Protein AF-A0AAD8MLM6-F1 (afdb_monomer)

Organism: NCBI:txid360622

Foldseek 3Di:
DDLPQDQCQLPPVADSVLWDFADLWADDDPVLVVVVVPDPDQVVSCVVGVPPPRPSSRTRSSSVCSVPPVVRDDPDGQWDDDPPPHDDDTDHDPDDIDDPDDDDDDDDDDDD

Solvent-accessible surface area (backbone atoms only — not comparable to full-atom values): 7578 Å² total; per-residue (Å²): 138,83,78,90,69,74,54,74,81,48,49,84,86,48,49,81,86,51,60,36,80,57,57,77,73,54,78,76,56,72,72,58,48,54,54,62,77,64,48,77,70,59,55,59,48,43,68,71,62,36,62,101,77,35,62,47,69,26,26,50,59,49,18,50,40,55,73,77,44,52,87,80,60,67,102,70,70,87,50,59,66,62,69,90,78,57,96,50,82,65,55,73,68,102,61,87,62,66,76,89,65,83,82,87,87,88,76,87,86,77,85,132

Sequence (112 aa):
MGRGKYNKRVFPAITISDRRKGSQWFEVDRKLAIQLISDTTYYPIFLTHCQRSCFMDEHYFPTLVNKVCPELTTNRTVTWTDWSRGVIMAKSRPQLVFFLQGSFIQTHYNHC

Mean predicted aligned error: 10.5 Å

Secondary structure (DSSP, 8-state):
---TT--GGGTTTS-TTT-----S-----HHHHHHHHH--SHHHHHHHH--SSS-HHHHHHHHHHHHH-GGG--S--SSB---TTSS-PPB--SS------SS---------

Radius of gyration: 15.01 Å; Cα contacts (8 Å, |Δi|>4): 83; chains: 1; bounding box: 43×28×37 Å

InterPro domains:
  IPR003406 Glycosyl transferase, family 14 [PF02485] (2-86)
  IPR044174 Glycosyltransferase BC10-like [PTHR31042] (2-86)

Structure (mmCIF, N/CA/C/O backbone):
data_AF-A0AAD8MLM6-F1
#
_entry.id   AF-A0AAD8MLM6-F1
#
loop_
_atom_site.group_PDB
_atom_site.id
_atom_site.type_symbol
_atom_site.label_atom_id
_atom_site.label_alt_id
_atom_site.label_comp_id
_atom_site.label_asym_id
_atom_site.label_entity_id
_atom_site.label_seq_id
_atom_site.pdbx_PDB_ins_code
_atom_site.Cartn_x
_atom_site.Cartn_y
_atom_site.Cartn_z
_atom_site.occupancy
_atom_site.B_iso_or_equiv
_atom_site.auth_seq_id
_atom_site.auth_comp_id
_atom_site.auth_asym_id
_atom_site.auth_atom_id
_atom_site.pdbx_PDB_model_num
ATOM 1 N N . MET A 1 1 ? 15.979 -7.256 -5.906 1.00 43.44 1 MET A N 1
ATOM 2 C CA . MET A 1 1 ? 16.186 -6.018 -6.690 1.00 43.44 1 MET A CA 1
ATOM 3 C C . MET A 1 1 ? 15.641 -4.814 -5.918 1.00 43.44 1 MET A C 1
ATOM 5 O O . MET A 1 1 ? 14.490 -4.850 -5.511 1.00 43.44 1 MET A O 1
ATOM 9 N N . GLY A 1 2 ? 16.467 -3.782 -5.685 1.00 53.59 2 GLY A N 1
ATOM 10 C CA . GLY A 1 2 ? 16.008 -2.404 -5.429 1.00 53.59 2 GLY A CA 1
ATOM 11 C C . GLY A 1 2 ? 15.566 -1.980 -4.015 1.00 53.59 2 GLY A C 1
ATOM 12 O O . GLY A 1 2 ? 14.504 -1.386 -3.888 1.00 53.59 2 GLY A O 1
ATOM 13 N N . ARG A 1 3 ? 16.380 -2.165 -2.959 1.00 56.09 3 ARG A N 1
ATOM 14 C CA . ARG A 1 3 ? 16.168 -1.480 -1.650 1.00 56.09 3 ARG A CA 1
ATOM 15 C C . ARG A 1 3 ? 16.629 -0.005 -1.635 1.00 56.09 3 ARG A C 1
ATOM 17 O O . ARG A 1 3 ? 16.466 0.685 -0.635 1.00 56.09 3 ARG A O 1
ATOM 24 N N . GLY A 1 4 ? 17.198 0.492 -2.735 1.00 56.62 4 GLY A N 1
ATOM 25 C CA . GLY A 1 4 ? 17.974 1.741 -2.800 1.00 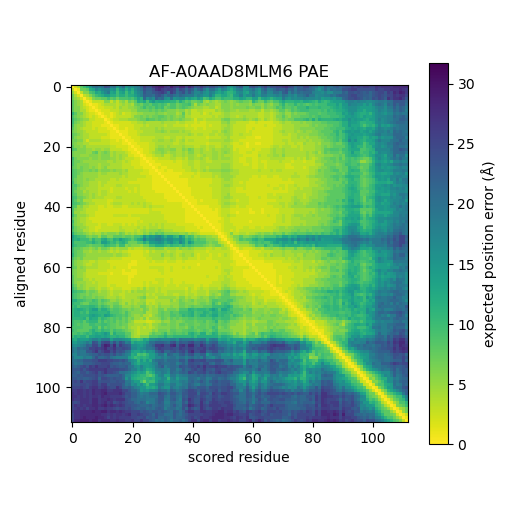56.62 4 GLY A CA 1
ATOM 26 C C . GLY A 1 4 ? 17.200 3.063 -2.726 1.00 56.62 4 GLY A C 1
ATOM 27 O O . GLY A 1 4 ? 17.773 4.098 -3.036 1.00 56.62 4 GLY A O 1
ATOM 28 N N . LYS A 1 5 ? 15.915 3.065 -2.350 1.00 66.56 5 LYS A N 1
ATOM 29 C CA . LYS A 1 5 ? 15.075 4.282 -2.307 1.00 66.56 5 LYS A CA 1
ATOM 30 C C . LYS A 1 5 ? 14.262 4.398 -1.012 1.00 66.56 5 LYS A C 1
ATOM 32 O O . LYS A 1 5 ? 13.104 4.825 -1.013 1.00 66.56 5 LYS A O 1
ATOM 37 N N . TYR A 1 6 ? 14.836 3.939 0.100 1.00 70.69 6 TYR A N 1
ATOM 38 C CA . TYR A 1 6 ? 14.229 4.086 1.421 1.00 70.69 6 TYR A CA 1
ATOM 39 C C . TYR A 1 6 ? 14.444 5.498 1.969 1.00 70.69 6 TYR A C 1
ATOM 41 O O . TYR A 1 6 ? 15.577 5.928 2.171 1.00 70.69 6 TYR A O 1
ATOM 49 N N . ASN A 1 7 ? 13.347 6.212 2.222 1.00 76.00 7 ASN A N 1
ATOM 50 C CA . ASN A 1 7 ? 13.393 7.506 2.882 1.00 76.00 7 ASN A CA 1
ATOM 51 C C . ASN A 1 7 ? 13.386 7.291 4.398 1.00 76.00 7 ASN A C 1
ATOM 53 O O . ASN A 1 7 ? 12.388 6.848 4.951 1.00 76.00 7 ASN A O 1
ATOM 57 N N . LYS A 1 8 ? 14.475 7.640 5.089 1.00 81.50 8 LYS A N 1
ATOM 58 C CA . LYS A 1 8 ? 14.569 7.473 6.549 1.00 81.50 8 LYS A CA 1
ATOM 59 C C . LYS A 1 8 ? 13.497 8.250 7.325 1.00 81.50 8 LYS A C 1
ATOM 61 O O . LYS A 1 8 ? 13.223 7.887 8.457 1.00 81.50 8 LYS A O 1
ATOM 66 N N . ARG A 1 9 ? 12.860 9.258 6.717 1.00 84.06 9 ARG A N 1
ATOM 67 C CA . ARG A 1 9 ? 11.788 10.055 7.339 1.00 84.06 9 ARG A CA 1
ATOM 68 C C . ARG A 1 9 ? 10.482 9.284 7.555 1.00 84.06 9 ARG A C 1
ATOM 70 O O . ARG A 1 9 ? 9.648 9.761 8.306 1.00 84.06 9 ARG A O 1
ATOM 77 N N . VAL A 1 10 ? 10.298 8.112 6.931 1.00 85.00 10 VAL A N 1
ATOM 78 C CA . VAL A 1 10 ? 9.127 7.255 7.218 1.00 85.00 10 VAL A CA 1
ATOM 79 C C . VAL A 1 10 ? 9.296 6.398 8.483 1.00 85.00 10 VAL A C 1
ATOM 81 O O . VAL A 1 10 ? 8.343 5.769 8.936 1.00 85.00 10 VAL A O 1
ATOM 84 N N . PHE A 1 11 ? 10.496 6.378 9.070 1.00 84.31 11 PHE A N 1
ATOM 85 C CA . PHE A 1 11 ? 10.752 5.777 10.379 1.00 84.31 11 PHE A CA 1
ATOM 86 C C . PHE A 1 11 ? 10.227 6.705 11.494 1.00 84.31 11 PHE A C 1
ATOM 88 O O . PHE A 1 11 ? 10.387 7.918 11.362 1.00 84.31 11 PHE A O 1
ATOM 95 N N . PRO A 1 12 ? 9.655 6.193 12.605 1.00 87.62 12 PRO A N 1
ATOM 96 C CA . PRO A 1 12 ? 9.548 4.785 13.011 1.00 87.62 12 PRO A CA 1
ATOM 97 C C . PRO A 1 12 ? 8.293 4.057 12.518 1.00 87.62 12 PRO A C 1
ATOM 99 O O . PRO A 1 12 ? 8.200 2.846 12.691 1.00 87.62 12 PRO A O 1
ATOM 102 N N . ALA A 1 13 ? 7.343 4.764 11.901 1.00 88.25 13 ALA A N 1
ATOM 103 C CA . ALA A 1 13 ? 6.052 4.193 11.519 1.00 88.25 13 ALA A CA 1
ATOM 104 C C . ALA A 1 13 ? 6.184 3.010 10.543 1.00 88.25 13 ALA A C 1
ATOM 106 O O . ALA A 1 13 ? 5.471 2.014 10.668 1.00 88.25 13 ALA A O 1
ATOM 107 N N . ILE A 1 14 ? 7.109 3.108 9.583 1.00 88.19 14 ILE A N 1
ATOM 108 C CA . ILE A 1 14 ? 7.383 2.062 8.594 1.00 88.19 14 ILE A CA 1
ATOM 109 C C . ILE A 1 14 ? 8.869 1.738 8.640 1.00 88.19 14 ILE A C 1
ATOM 111 O O . ILE A 1 14 ? 9.709 2.587 8.342 1.00 88.19 14 ILE A O 1
ATOM 115 N N . THR A 1 15 ? 9.202 0.495 8.977 1.00 88.44 15 THR A N 1
ATOM 116 C CA . THR A 1 15 ? 10.588 0.020 8.963 1.00 88.44 15 THR A CA 1
ATOM 117 C C . THR A 1 15 ? 10.997 -0.486 7.578 1.00 88.44 15 THR A C 1
ATOM 119 O O . THR A 1 15 ? 10.175 -0.752 6.700 1.00 88.44 15 THR A O 1
ATOM 122 N N . ILE A 1 16 ? 12.302 -0.674 7.367 1.00 84.38 16 ILE A N 1
ATOM 123 C CA . ILE A 1 16 ? 12.822 -1.271 6.127 1.00 84.38 16 ILE A CA 1
ATOM 124 C C . ILE A 1 16 ? 12.299 -2.705 5.933 1.00 84.38 16 ILE A C 1
ATOM 126 O O . ILE A 1 16 ? 12.067 -3.107 4.794 1.00 84.38 16 ILE A O 1
ATOM 130 N N . SER A 1 17 ? 12.107 -3.464 7.018 1.00 86.19 17 SER A N 1
ATOM 131 C CA . SER A 1 17 ? 11.548 -4.823 6.985 1.00 86.19 17 SER A CA 1
ATOM 132 C C . SER A 1 17 ? 10.067 -4.851 6.624 1.00 86.19 17 SER A C 1
ATOM 134 O O . SER A 1 17 ? 9.619 -5.805 5.993 1.00 86.19 17 SER A O 1
ATOM 136 N N . ASP A 1 18 ? 9.327 -3.803 6.981 1.00 86.56 18 ASP A N 1
ATOM 137 C CA . ASP A 1 18 ? 7.907 -3.687 6.650 1.00 86.56 18 ASP A CA 1
ATOM 138 C C . ASP A 1 18 ? 7.683 -3.368 5.172 1.00 86.56 18 ASP A C 1
ATOM 140 O O . ASP A 1 18 ? 6.656 -3.730 4.598 1.00 86.56 18 ASP A O 1
ATOM 144 N N . ARG A 1 19 ? 8.636 -2.667 4.548 1.00 83.06 19 ARG A N 1
ATOM 145 C CA . ARG A 1 19 ? 8.479 -2.162 3.189 1.00 83.06 19 ARG A CA 1
ATOM 146 C C . ARG A 1 19 ? 8.389 -3.307 2.188 1.00 83.06 19 ARG A C 1
ATOM 148 O O . ARG A 1 19 ? 9.343 -4.060 1.976 1.00 83.06 19 ARG A O 1
ATOM 155 N N . ARG A 1 20 ? 7.268 -3.356 1.476 1.00 86.62 20 ARG A N 1
ATOM 156 C CA . ARG A 1 20 ? 7.045 -4.281 0.363 1.00 86.62 20 ARG A CA 1
ATOM 157 C C . ARG A 1 20 ? 7.029 -3.533 -0.964 1.00 86.62 20 ARG A C 1
ATOM 159 O O . ARG A 1 20 ? 6.824 -2.320 -1.016 1.00 86.62 20 ARG A O 1
ATOM 166 N N . LYS A 1 21 ? 7.315 -4.254 -2.045 1.00 83.81 21 LYS A N 1
ATOM 167 C CA . LYS A 1 21 ? 7.121 -3.793 -3.422 1.00 83.81 21 LYS A CA 1
ATOM 168 C C . LYS A 1 21 ? 6.154 -4.759 -4.092 1.00 83.81 21 LYS A C 1
ATOM 170 O O . LYS A 1 21 ? 6.375 -5.965 -4.006 1.00 83.81 21 LYS A O 1
ATOM 175 N N . GLY A 1 22 ? 5.123 -4.231 -4.734 1.00 80.25 22 GLY A N 1
ATOM 176 C CA . GLY A 1 22 ? 4.126 -5.001 -5.466 1.00 80.25 22 GLY A CA 1
ATOM 177 C C . GLY A 1 22 ? 3.871 -4.439 -6.859 1.00 80.25 22 GLY A C 1
ATOM 178 O O . GLY A 1 22 ? 4.712 -3.745 -7.430 1.00 80.25 22 GLY A O 1
ATOM 179 N N . SER A 1 23 ? 2.707 -4.789 -7.393 1.00 79.44 23 SER A N 1
ATOM 180 C CA . SER A 1 23 ? 2.167 -4.290 -8.654 1.00 79.44 23 SER A CA 1
ATOM 181 C C . SER A 1 23 ? 1.186 -3.153 -8.375 1.00 79.44 23 SER A C 1
ATOM 183 O O . SER A 1 23 ? 0.528 -3.154 -7.337 1.00 79.44 23 SER A O 1
ATOM 185 N N . GLN A 1 24 ? 1.036 -2.234 -9.328 1.00 80.50 24 GLN A N 1
ATOM 186 C CA . GLN A 1 24 ? -0.054 -1.252 -9.332 1.00 80.50 24 GLN A CA 1
ATOM 187 C C . GLN A 1 24 ? -1.437 -1.926 -9.467 1.00 80.50 24 GLN A C 1
ATOM 189 O O . GLN A 1 24 ? -2.453 -1.372 -9.061 1.00 80.50 24 GLN A O 1
ATOM 194 N N . TRP A 1 25 ? -1.472 -3.142 -10.017 1.00 80.88 25 TRP A N 1
ATOM 195 C CA . TRP A 1 25 ? -2.678 -3.944 -10.206 1.00 80.88 25 TRP A CA 1
ATOM 196 C C . TRP A 1 25 ? -2.828 -4.966 -9.084 1.00 80.88 25 TRP A C 1
ATOM 198 O O . TRP A 1 25 ? -1.935 -5.799 -8.897 1.00 80.88 25 TRP A O 1
ATOM 208 N N . PHE A 1 26 ? -3.965 -4.941 -8.390 1.00 80.12 26 PHE A N 1
ATOM 209 C CA . PHE A 1 26 ? -4.270 -5.869 -7.306 1.00 80.12 26 PHE A CA 1
ATOM 210 C C . PHE A 1 26 ? -5.756 -6.246 -7.273 1.00 80.12 26 PHE A C 1
ATOM 212 O O . PHE A 1 26 ? -6.622 -5.525 -7.769 1.00 80.12 26 PHE A O 1
ATOM 219 N N . GLU A 1 27 ? -6.026 -7.398 -6.672 1.00 84.06 27 GLU A N 1
ATOM 220 C CA . GLU A 1 27 ? -7.350 -7.805 -6.213 1.00 84.06 27 GLU A CA 1
ATOM 221 C C . GLU A 1 27 ? -7.373 -7.661 -4.689 1.00 84.06 27 GLU A C 1
ATOM 223 O O . GLU A 1 27 ? -6.354 -7.880 -4.027 1.00 84.06 27 GLU A O 1
ATOM 228 N N . VAL A 1 28 ? -8.510 -7.257 -4.129 1.00 83.94 28 VAL A N 1
ATOM 229 C CA . VAL A 1 28 ? -8.648 -7.027 -2.692 1.00 83.94 28 VAL A CA 1
ATOM 230 C C . VAL A 1 28 ? -10.013 -7.506 -2.204 1.00 83.94 28 VAL A C 1
ATOM 232 O O . VAL A 1 28 ? -11.037 -7.225 -2.824 1.00 83.94 28 VAL A O 1
ATOM 235 N N . ASP A 1 29 ? -10.025 -8.224 -1.079 1.00 83.31 29 ASP A N 1
ATOM 236 C CA . ASP A 1 29 ? -11.263 -8.577 -0.381 1.00 83.31 29 ASP A CA 1
ATOM 237 C C . ASP A 1 29 ? -11.947 -7.320 0.178 1.00 83.31 29 ASP A C 1
ATOM 239 O O . ASP A 1 29 ? -11.285 -6.366 0.598 1.00 83.31 29 ASP A O 1
ATOM 243 N N . ARG A 1 30 ? -13.283 -7.326 0.254 1.00 87.62 30 ARG A N 1
ATOM 244 C CA . ARG A 1 30 ? -14.064 -6.172 0.726 1.00 87.62 30 ARG A CA 1
ATOM 245 C C . ARG A 1 30 ? -13.615 -5.673 2.104 1.00 87.62 30 ARG A C 1
ATOM 247 O O . ARG A 1 30 ? -13.599 -4.462 2.324 1.00 87.62 30 ARG A O 1
ATOM 254 N N . LYS A 1 31 ? -13.251 -6.562 3.035 1.00 84.69 31 LYS A N 1
ATOM 255 C CA . LYS A 1 31 ? -12.799 -6.159 4.380 1.00 84.69 31 LYS A CA 1
ATOM 256 C C . LYS A 1 31 ? -11.479 -5.396 4.315 1.00 84.69 31 LYS A C 1
ATOM 258 O O . LYS A 1 31 ? -11.330 -4.370 4.974 1.00 84.69 31 LYS A O 1
ATOM 263 N N . LEU A 1 32 ? -10.552 -5.864 3.482 1.00 83.69 32 LEU A N 1
ATOM 264 C CA . LEU A 1 32 ? -9.254 -5.226 3.294 1.00 83.69 32 LEU A CA 1
ATOM 265 C C . LEU A 1 32 ? -9.379 -3.903 2.521 1.00 83.69 32 LEU A C 1
ATOM 267 O O . LEU A 1 32 ? -8.683 -2.939 2.833 1.00 83.69 32 LEU A O 1
ATOM 271 N N . ALA A 1 33 ? -10.320 -3.821 1.575 1.00 88.44 33 ALA A N 1
ATOM 272 C CA . ALA A 1 33 ? -10.629 -2.586 0.858 1.00 88.44 33 ALA A CA 1
ATOM 273 C C . ALA A 1 33 ? -11.124 -1.481 1.805 1.00 88.44 33 ALA A C 1
ATOM 275 O O . ALA A 1 33 ? -10.686 -0.340 1.687 1.00 88.44 33 ALA A O 1
ATOM 276 N N . ILE A 1 34 ? -11.982 -1.820 2.776 1.00 88.94 34 ILE A N 1
ATOM 277 C CA . ILE A 1 34 ? -12.459 -0.869 3.793 1.00 88.94 34 ILE A CA 1
ATOM 278 C C . ILE A 1 34 ? -11.297 -0.356 4.648 1.00 88.94 34 ILE A C 1
ATOM 280 O O . ILE A 1 34 ? -11.180 0.850 4.852 1.00 88.94 34 ILE A O 1
ATOM 284 N N . GLN A 1 35 ? -10.412 -1.247 5.103 1.00 86.06 35 GLN A N 1
ATOM 285 C CA . GLN A 1 35 ? -9.240 -0.825 5.871 1.00 86.06 35 GLN A CA 1
ATOM 286 C C . GLN A 1 35 ? -8.360 0.137 5.071 1.00 86.06 35 GLN A C 1
ATOM 288 O O . GLN A 1 35 ? -7.966 1.177 5.595 1.00 86.06 35 GLN A O 1
ATOM 293 N N . LEU A 1 36 ? -8.129 -0.164 3.789 1.00 87.94 36 LEU A N 1
ATOM 294 C CA . LEU A 1 36 ? -7.323 0.672 2.905 1.00 87.94 36 LEU A CA 1
ATOM 295 C C . LEU A 1 36 ? -7.865 2.100 2.772 1.00 87.94 36 LEU A C 1
ATOM 297 O O . LEU A 1 36 ? -7.094 3.051 2.874 1.00 87.94 36 LEU A O 1
ATOM 301 N N . ILE A 1 37 ? -9.167 2.252 2.511 1.00 89.81 37 ILE A N 1
ATOM 302 C CA . ILE A 1 37 ? -9.782 3.578 2.325 1.00 89.81 37 ILE A CA 1
ATOM 303 C C . ILE A 1 37 ? -9.897 4.355 3.640 1.00 89.81 37 ILE A C 1
ATOM 305 O O . ILE A 1 37 ? -9.955 5.580 3.620 1.00 89.81 37 ILE A O 1
ATOM 309 N N . SER A 1 38 ? -9.939 3.649 4.773 1.00 92.25 38 SER A N 1
ATOM 310 C CA . SER A 1 38 ? -10.014 4.249 6.107 1.00 92.25 38 SER A CA 1
ATOM 311 C C . SER A 1 38 ? -8.650 4.631 6.691 1.00 92.25 38 SER A C 1
ATOM 313 O O . SER A 1 38 ? -8.602 5.233 7.763 1.00 92.25 38 SER A O 1
ATOM 315 N N . ASP A 1 39 ? -7.543 4.289 6.022 1.00 90.31 39 ASP A N 1
ATOM 316 C CA . ASP A 1 39 ? -6.204 4.559 6.543 1.00 90.31 39 ASP A CA 1
ATOM 317 C C . ASP A 1 39 ? -5.890 6.060 6.553 1.00 90.31 39 ASP A C 1
ATOM 319 O O . ASP A 1 39 ? -5.706 6.709 5.522 1.00 90.31 39 ASP A O 1
ATOM 323 N N . THR A 1 40 ? -5.761 6.600 7.759 1.00 93.19 40 THR A N 1
ATOM 324 C CA . THR A 1 40 ? -5.332 7.978 8.020 1.00 93.19 40 THR A CA 1
ATOM 325 C C . THR A 1 40 ? -3.910 8.058 8.570 1.00 93.19 40 THR A C 1
ATOM 327 O O . THR A 1 40 ? -3.403 9.155 8.7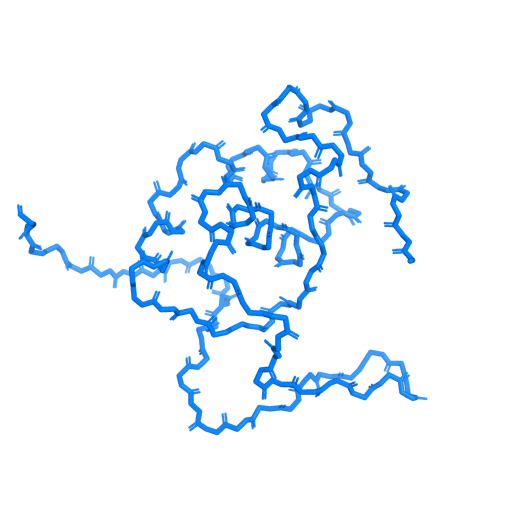96 1.00 93.19 40 THR A O 1
ATOM 330 N N . THR A 1 41 ? -3.247 6.916 8.782 1.00 91.00 41 THR A N 1
ATOM 331 C CA . THR A 1 41 ? -1.941 6.844 9.448 1.00 91.00 41 THR A CA 1
ATOM 332 C C . THR A 1 41 ? -0.811 6.684 8.441 1.00 91.00 41 THR A C 1
ATOM 334 O O . THR A 1 41 ? 0.137 7.470 8.460 1.00 91.00 41 THR A O 1
ATOM 337 N N . TYR A 1 42 ? -0.884 5.700 7.541 1.00 90.31 42 TYR A N 1
ATOM 338 C CA . TYR A 1 42 ? 0.240 5.381 6.654 1.00 90.31 42 TYR A CA 1
ATOM 339 C C . TYR A 1 42 ? 0.153 6.102 5.310 1.00 90.31 42 TYR A C 1
ATOM 341 O O . TYR A 1 42 ? 1.185 6.551 4.797 1.00 90.31 42 TYR A O 1
ATOM 349 N N . TYR A 1 43 ? -1.048 6.280 4.760 1.00 90.38 43 TYR A N 1
ATOM 350 C CA . TYR A 1 43 ? -1.247 6.993 3.499 1.00 90.38 43 TYR A CA 1
ATOM 351 C C . TYR A 1 43 ? -0.615 8.402 3.483 1.00 90.38 43 TYR A C 1
ATOM 353 O O . TYR A 1 43 ? 0.161 8.682 2.562 1.00 90.38 43 TYR A O 1
ATOM 361 N N . PRO A 1 44 ? -0.806 9.276 4.500 1.00 91.12 44 PRO A N 1
ATOM 362 C CA . PRO A 1 44 ? -0.187 10.607 4.505 1.00 91.12 44 PRO A CA 1
ATOM 363 C C . PRO A 1 44 ? 1.345 10.566 4.597 1.00 91.12 44 PRO A C 1
ATOM 365 O O . PRO A 1 44 ? 2.031 11.406 4.006 1.00 91.12 44 PRO A O 1
ATOM 368 N N . ILE A 1 45 ? 1.900 9.570 5.298 1.00 90.19 45 ILE A N 1
ATOM 369 C CA . ILE A 1 45 ? 3.351 9.360 5.426 1.00 90.19 45 ILE A CA 1
ATOM 370 C C . ILE A 1 45 ? 3.945 9.033 4.055 1.00 90.19 45 ILE A C 1
ATOM 372 O O . ILE A 1 45 ? 4.942 9.638 3.647 1.00 90.19 45 ILE A O 1
ATOM 376 N N . PHE A 1 46 ? 3.318 8.113 3.314 1.00 88.00 46 PHE A N 1
ATOM 377 C CA . PHE A 1 46 ? 3.718 7.810 1.943 1.00 88.00 46 PHE A CA 1
ATOM 378 C C . PHE A 1 46 ? 3.555 9.031 1.037 1.00 88.00 46 PHE A C 1
ATOM 380 O O . PHE A 1 46 ? 4.510 9.399 0.357 1.00 88.00 46 PHE A O 1
ATOM 387 N N . LEU A 1 47 ? 2.414 9.717 1.075 1.00 87.62 47 LEU A N 1
ATOM 388 C CA . LEU A 1 47 ? 2.167 10.901 0.248 1.00 87.62 47 LEU A CA 1
ATOM 389 C C . LEU A 1 47 ? 3.230 12.002 0.457 1.00 87.62 47 LEU A C 1
ATOM 391 O O . LEU A 1 47 ? 3.681 12.643 -0.496 1.00 87.62 47 LEU A O 1
ATOM 395 N N . THR A 1 48 ? 3.688 12.181 1.697 1.00 87.88 48 THR A N 1
ATOM 396 C CA . THR A 1 48 ? 4.666 13.218 2.062 1.00 87.88 48 THR A CA 1
ATOM 397 C C . THR A 1 48 ? 6.109 12.805 1.762 1.00 87.88 48 THR A C 1
ATOM 399 O O . THR A 1 48 ? 6.926 13.627 1.345 1.00 87.88 48 THR A O 1
ATOM 402 N N . HIS A 1 49 ? 6.467 11.536 1.979 1.00 85.56 49 HIS A N 1
ATOM 403 C CA . HIS A 1 49 ? 7.868 11.094 1.971 1.00 85.56 49 HIS A CA 1
ATOM 404 C C . HIS A 1 49 ? 8.254 10.188 0.793 1.00 85.56 49 HIS A C 1
ATOM 406 O O . HIS A 1 49 ? 9.448 9.967 0.561 1.00 85.56 49 HIS A O 1
ATOM 412 N N . CYS A 1 50 ? 7.283 9.690 0.029 1.00 79.44 50 CYS A N 1
ATOM 413 C CA . CYS A 1 50 ? 7.456 8.853 -1.159 1.00 79.44 50 CYS A CA 1
ATOM 414 C C . CYS A 1 50 ? 7.179 9.700 -2.419 1.00 79.44 50 CYS A C 1
ATOM 416 O O . CYS A 1 50 ? 6.227 9.462 -3.150 1.00 79.44 50 CYS A O 1
ATOM 418 N N . GLN A 1 51 ? 8.010 10.723 -2.667 1.00 68.94 51 GLN A N 1
ATOM 419 C CA . GLN A 1 51 ? 7.888 11.609 -3.837 1.00 68.94 51 GLN A CA 1
ATOM 420 C C . GLN A 1 51 ? 8.959 11.305 -4.902 1.00 68.94 51 GLN A C 1
ATOM 422 O O . GLN A 1 51 ? 10.115 11.022 -4.569 1.00 68.94 51 GLN A O 1
ATOM 427 N N . ARG A 1 52 ? 8.576 11.382 -6.189 1.00 64.50 52 ARG A N 1
ATOM 428 C CA . ARG A 1 52 ? 9.398 11.262 -7.425 1.00 64.50 52 ARG A CA 1
ATOM 429 C C . ARG A 1 52 ? 10.145 9.947 -7.681 1.00 64.50 52 ARG A C 1
ATOM 431 O O . ARG A 1 52 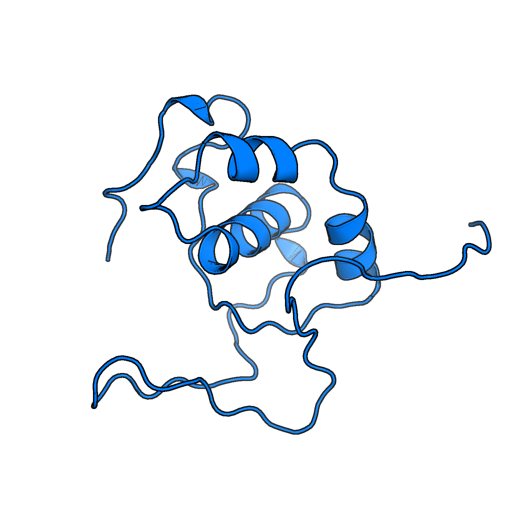? 10.324 9.572 -8.832 1.00 64.50 52 ARG A O 1
ATOM 438 N N . SER A 1 53 ? 10.627 9.263 -6.650 1.00 64.94 53 SER A N 1
ATOM 439 C CA . SER A 1 53 ? 11.529 8.109 -6.787 1.00 64.94 53 SER A CA 1
ATOM 440 C C . SER A 1 53 ? 10.949 6.815 -6.214 1.00 64.94 53 SER A C 1
ATOM 442 O O . SER A 1 53 ? 11.387 5.721 -6.576 1.00 64.94 53 SER A O 1
ATOM 444 N N . CYS A 1 54 ? 9.955 6.948 -5.346 1.00 72.06 54 CYS A N 1
ATOM 445 C CA . CYS A 1 54 ? 9.250 5.883 -4.668 1.00 72.06 54 CYS A CA 1
ATOM 446 C C . CYS A 1 54 ? 7.859 5.831 -5.317 1.00 72.06 54 CYS A C 1
ATOM 448 O O . CYS A 1 54 ? 7.075 6.757 -5.152 1.00 72.06 54 CYS A O 1
ATOM 450 N N . PHE A 1 55 ? 7.615 4.828 -6.162 1.00 78.81 55 PHE A N 1
ATOM 451 C CA . PHE A 1 55 ? 6.313 4.611 -6.796 1.00 78.81 55 PHE A CA 1
ATOM 452 C C . PHE A 1 55 ? 5.321 4.237 -5.692 1.00 78.81 55 PHE A C 1
ATOM 454 O O . PHE A 1 55 ? 5.384 3.135 -5.147 1.00 78.81 55 PHE A O 1
ATOM 461 N N . MET A 1 56 ? 4.532 5.215 -5.241 1.00 83.25 56 MET A N 1
ATOM 462 C CA . MET A 1 56 ? 3.692 5.076 -4.050 1.00 83.25 56 MET A CA 1
ATOM 463 C C . MET A 1 56 ? 2.641 3.985 -4.242 1.00 83.25 56 MET A C 1
ATOM 465 O O . MET A 1 56 ? 2.476 3.145 -3.367 1.00 83.25 56 MET A O 1
ATOM 469 N N . ASP A 1 57 ? 2.027 3.938 -5.414 1.00 82.12 57 ASP A N 1
ATOM 470 C CA . ASP A 1 57 ? 1.099 2.904 -5.866 1.00 82.12 57 ASP A CA 1
ATOM 471 C C . ASP A 1 57 ? 1.686 1.481 -5.819 1.00 82.12 57 ASP A C 1
ATOM 473 O O . ASP A 1 57 ? 0.989 0.542 -5.443 1.00 82.12 57 ASP A O 1
ATOM 477 N N . GLU A 1 58 ? 2.983 1.311 -6.092 1.00 83.56 58 GLU A N 1
ATOM 478 C CA . GLU A 1 58 ? 3.664 0.009 -5.983 1.00 83.56 58 GLU A CA 1
ATOM 479 C C . GLU A 1 58 ? 4.102 -0.356 -4.547 1.00 83.56 58 GLU A C 1
ATOM 481 O O . GLU A 1 58 ? 4.514 -1.495 -4.297 1.00 83.56 58 GLU A O 1
ATOM 486 N N . HIS A 1 59 ? 4.083 0.588 -3.600 1.00 85.31 59 HIS A N 1
ATOM 487 C CA . HIS A 1 59 ? 4.678 0.411 -2.267 1.00 85.31 59 HIS A CA 1
ATOM 488 C C . HIS A 1 59 ? 3.700 0.561 -1.100 1.00 85.31 59 HIS A C 1
ATOM 490 O O . HIS A 1 59 ? 3.812 -0.201 -0.139 1.00 85.31 59 HIS A O 1
ATOM 496 N N . TYR A 1 60 ? 2.779 1.522 -1.155 1.00 88.06 60 TYR A N 1
ATOM 497 C CA . TYR A 1 60 ? 1.851 1.847 -0.073 1.00 88.06 60 TYR A CA 1
ATOM 498 C C . TYR A 1 60 ? 0.978 0.646 0.272 1.00 88.06 60 TYR A C 1
ATOM 500 O O . TYR A 1 60 ? 1.067 0.130 1.385 1.00 88.06 60 TYR A O 1
ATOM 508 N N . PHE A 1 61 ? 0.219 0.146 -0.708 1.00 87.75 61 PHE A N 1
ATOM 509 C CA . PHE A 1 61 ? -0.726 -0.943 -0.487 1.00 87.75 61 PHE A CA 1
ATOM 510 C C . PHE A 1 61 ? -0.033 -2.222 0.018 1.00 87.75 61 PHE A C 1
ATOM 512 O O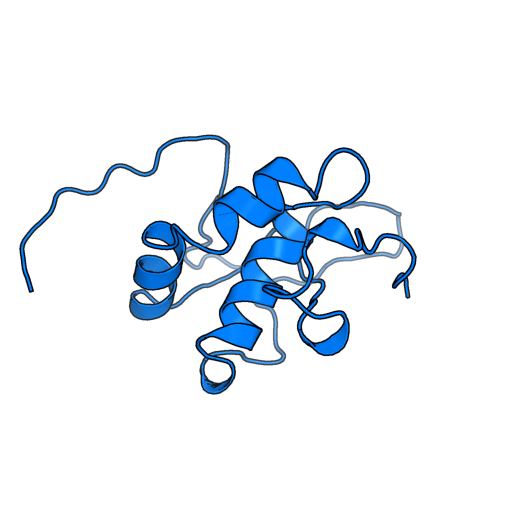 . PHE A 1 61 ? -0.358 -2.669 1.117 1.00 87.75 61 PHE A O 1
ATOM 519 N N . PRO A 1 62 ? 1.008 -2.763 -0.651 1.00 86.75 62 PRO A N 1
ATOM 520 C CA . PRO A 1 62 ? 1.696 -3.960 -0.162 1.00 86.75 62 PRO A CA 1
ATOM 521 C C . PRO A 1 62 ? 2.331 -3.792 1.225 1.00 86.75 62 PRO A C 1
ATOM 523 O O . PRO A 1 62 ? 2.461 -4.766 1.966 1.00 86.75 62 PRO A O 1
ATOM 526 N N . THR A 1 63 ? 2.755 -2.575 1.581 1.00 89.12 63 THR A N 1
ATOM 527 C CA . THR A 1 63 ? 3.323 -2.295 2.907 1.00 89.12 63 THR A CA 1
ATOM 528 C C . THR A 1 63 ? 2.228 -2.252 3.967 1.00 89.12 63 THR A C 1
ATOM 530 O O . THR A 1 63 ? 2.382 -2.904 4.996 1.00 89.12 63 THR A O 1
ATOM 533 N N . LEU A 1 64 ? 1.118 -1.549 3.716 1.00 89.62 64 LEU A N 1
ATOM 534 C CA . LEU A 1 64 ? -0.006 -1.463 4.651 1.00 89.62 64 LEU A CA 1
ATOM 535 C C . LEU A 1 64 ? -0.562 -2.852 4.968 1.00 89.62 64 LEU A C 1
ATOM 537 O O . LEU A 1 64 ? -0.685 -3.210 6.136 1.00 89.62 64 LEU A O 1
ATOM 541 N N . VAL A 1 65 ? -0.824 -3.668 3.944 1.00 88.06 65 VAL A N 1
ATOM 542 C CA . VAL A 1 65 ? -1.384 -5.007 4.162 1.00 88.06 65 VAL A CA 1
ATOM 543 C C . VAL A 1 65 ? -0.406 -5.890 4.946 1.00 88.06 65 VAL A C 1
ATOM 545 O O . VAL A 1 65 ? -0.814 -6.564 5.882 1.00 88.06 65 VAL A O 1
ATOM 548 N N . ASN A 1 66 ? 0.901 -5.825 4.662 1.00 87.88 66 ASN A N 1
ATOM 549 C CA . ASN A 1 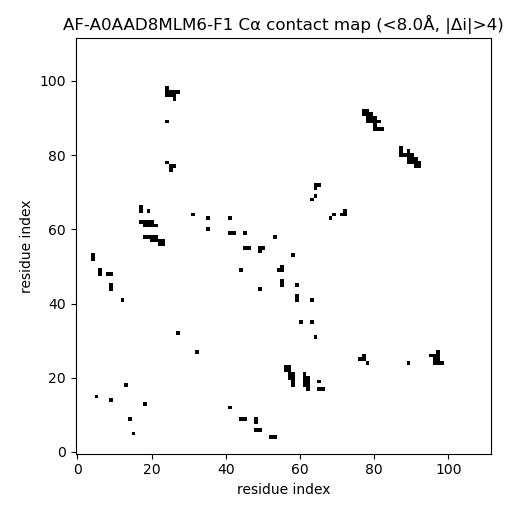66 ? 1.910 -6.555 5.439 1.00 87.88 66 ASN A CA 1
ATOM 550 C C . ASN A 1 66 ? 2.020 -6.075 6.902 1.00 87.88 66 ASN A C 1
ATOM 552 O O . ASN A 1 66 ? 2.430 -6.854 7.759 1.00 87.88 66 ASN A O 1
ATOM 556 N N . LYS A 1 67 ? 1.694 -4.806 7.190 1.00 87.88 67 LYS A N 1
ATOM 557 C CA . LYS A 1 67 ? 1.670 -4.260 8.558 1.00 87.88 67 LYS A CA 1
ATOM 558 C C . LYS A 1 67 ? 0.422 -4.673 9.330 1.00 87.88 67 LYS A C 1
ATOM 560 O O . LYS A 1 67 ? 0.536 -4.957 10.517 1.00 87.88 67 LYS A O 1
ATOM 565 N N . VAL A 1 68 ? -0.739 -4.615 8.681 1.00 85.75 68 VAL A N 1
ATOM 566 C CA . VAL A 1 68 ? -2.042 -4.661 9.360 1.00 85.75 68 VAL A CA 1
ATOM 567 C C . VAL A 1 68 ? -2.683 -6.046 9.278 1.00 85.75 68 VAL A C 1
ATOM 569 O O . VAL A 1 68 ? -3.219 -6.511 10.277 1.00 85.75 68 VAL A O 1
ATOM 572 N N . CYS A 1 69 ? -2.592 -6.718 8.126 1.00 83.06 69 CYS A N 1
ATOM 573 C CA . CYS A 1 69 ? -3.239 -8.011 7.867 1.00 83.06 69 CYS A CA 1
ATOM 574 C C . CYS A 1 69 ? -2.353 -8.937 7.006 1.00 83.06 69 CYS A C 1
ATOM 576 O O . CYS A 1 69 ? -2.723 -9.269 5.871 1.00 83.06 69 CYS A O 1
ATOM 578 N N . PRO A 1 70 ? -1.162 -9.349 7.484 1.00 80.50 70 PRO A N 1
ATOM 579 C CA . PRO A 1 70 ? -0.268 -10.218 6.717 1.00 80.50 70 PRO A CA 1
ATOM 580 C C . PRO A 1 70 ? -0.912 -11.564 6.344 1.00 80.50 70 PRO A C 1
ATOM 582 O O . PRO A 1 70 ? -0.626 -12.104 5.276 1.00 80.50 70 PRO A O 1
ATOM 585 N N . GLU A 1 71 ? -1.814 -12.087 7.171 1.00 79.50 71 GLU A N 1
ATOM 586 C CA . GLU A 1 71 ? -2.543 -13.341 6.955 1.00 79.50 71 GLU A CA 1
ATOM 587 C C . GLU A 1 71 ? -3.537 -13.2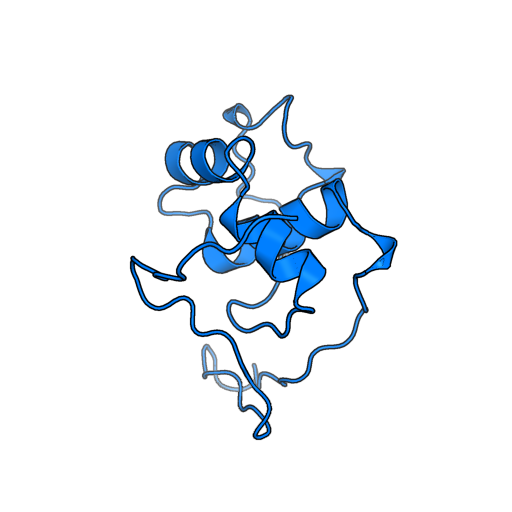93 5.787 1.00 79.50 71 GLU A C 1
ATOM 589 O O . GLU A 1 71 ? -3.870 -14.334 5.223 1.00 79.50 71 GLU A O 1
ATOM 594 N N . LEU A 1 72 ? -3.983 -12.096 5.393 1.00 74.94 72 LEU A N 1
ATOM 595 C CA . LEU A 1 72 ? -4.886 -11.900 4.256 1.00 74.94 72 LEU A CA 1
ATOM 596 C C . LEU A 1 72 ? -4.133 -11.733 2.929 1.00 74.94 72 LEU A C 1
ATOM 598 O O . LEU A 1 72 ? -4.754 -11.544 1.881 1.00 74.94 72 LEU A O 1
ATOM 602 N N . THR A 1 73 ? -2.799 -11.809 2.950 1.00 75.56 73 THR A N 1
ATOM 603 C CA . THR A 1 73 ? -1.983 -11.784 1.733 1.00 75.56 73 THR A CA 1
ATOM 604 C C . THR A 1 73 ? -1.758 -13.183 1.185 1.00 75.56 73 THR A C 1
ATOM 606 O O . THR A 1 73 ? -1.497 -14.136 1.915 1.00 75.56 73 THR A O 1
ATOM 609 N N . THR A 1 74 ? -1.802 -13.306 -0.140 1.00 75.88 74 THR A N 1
ATOM 610 C CA . THR A 1 74 ? -1.362 -14.518 -0.829 1.00 75.88 74 THR A CA 1
ATOM 611 C C . THR A 1 74 ? -0.155 -14.185 -1.697 1.00 75.88 74 THR A C 1
ATOM 613 O O . THR A 1 74 ? -0.076 -13.116 -2.298 1.00 75.88 74 THR A O 1
ATOM 616 N N . ASN A 1 75 ? 0.801 -15.109 -1.803 1.00 69.75 75 ASN A N 1
ATOM 617 C CA . ASN A 1 75 ? 1.977 -14.950 -2.671 1.00 69.75 75 ASN A CA 1
ATOM 618 C C . ASN A 1 75 ? 1.648 -15.233 -4.152 1.00 69.75 75 ASN A C 1
ATOM 620 O O . ASN A 1 75 ? 2.464 -15.805 -4.877 1.00 69.75 75 ASN A O 1
ATOM 624 N N . ARG A 1 76 ? 0.428 -14.909 -4.596 1.00 68.94 76 ARG A N 1
ATOM 625 C CA . ARG A 1 76 ? -0.071 -15.154 -5.953 1.00 68.94 76 ARG A CA 1
ATOM 626 C C . ARG A 1 76 ? -0.724 -13.887 -6.493 1.00 68.94 76 ARG A C 1
ATOM 628 O O . ARG A 1 76 ? -1.346 -13.138 -5.751 1.00 68.94 76 ARG A O 1
ATOM 635 N N . THR A 1 77 ? -0.583 -13.658 -7.793 1.00 67.81 77 THR A N 1
ATOM 636 C CA . THR A 1 77 ? -1.194 -12.526 -8.494 1.00 67.81 77 THR A CA 1
ATOM 637 C C . THR A 1 77 ? -2.203 -13.034 -9.516 1.00 67.81 77 THR A C 1
ATOM 639 O O . THR A 1 77 ? -2.007 -14.078 -10.135 1.00 67.81 77 THR A O 1
ATOM 642 N N . VAL A 1 78 ? -3.286 -12.283 -9.709 1.00 72.44 78 VAL A N 1
ATOM 643 C CA . VAL A 1 78 ? -4.308 -12.572 -10.736 1.00 72.44 78 VAL A CA 1
ATOM 644 C C . VAL A 1 78 ? -3.812 -12.202 -12.135 1.00 72.44 78 VAL A C 1
ATOM 646 O O . VAL A 1 78 ? -4.276 -12.731 -13.144 1.00 72.44 78 VAL A O 1
ATOM 649 N N . THR A 1 79 ? -2.854 -11.281 -12.194 1.00 73.62 79 THR A N 1
ATOM 650 C CA . THR A 1 79 ? -2.214 -10.822 -13.419 1.00 73.62 79 THR A CA 1
ATOM 651 C C . THR A 1 79 ? -0.818 -11.417 -13.555 1.00 73.62 79 THR A C 1
ATOM 653 O O . THR A 1 79 ? -0.153 -11.742 -12.566 1.00 73.62 79 THR A O 1
ATOM 656 N N . TRP A 1 80 ? -0.368 -11.547 -14.800 1.00 71.31 80 TRP A N 1
ATOM 657 C CA . TRP A 1 80 ? 1.017 -11.860 -15.126 1.00 71.31 80 TRP A CA 1
ATOM 658 C C . TRP A 1 80 ? 1.581 -10.748 -16.009 1.00 71.31 80 TRP A C 1
A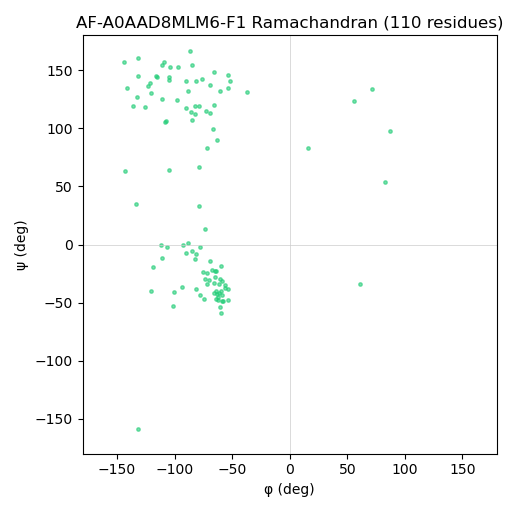TOM 660 O O . TRP A 1 80 ? 0.894 -10.239 -16.901 1.00 71.31 80 TRP A O 1
ATOM 670 N N . THR A 1 81 ? 2.826 -10.367 -15.740 1.00 71.31 81 THR A N 1
ATOM 671 C CA . THR A 1 81 ? 3.529 -9.310 -16.468 1.00 71.31 81 THR A CA 1
ATOM 672 C C . THR A 1 81 ? 4.650 -9.926 -17.282 1.00 71.31 81 THR A C 1
ATOM 674 O O . THR A 1 81 ? 5.523 -10.602 -16.734 1.00 71.31 81 THR A O 1
ATOM 677 N N . ASP A 1 82 ? 4.640 -9.645 -18.581 1.00 75.69 82 ASP A N 1
ATOM 678 C CA . ASP A 1 82 ? 5.745 -9.975 -19.466 1.00 75.69 82 ASP A CA 1
ATOM 679 C C . ASP A 1 82 ? 6.831 -8.899 -19.368 1.00 75.69 82 ASP A C 1
ATOM 681 O O . ASP A 1 82 ? 6.641 -7.758 -19.792 1.00 75.69 82 ASP A O 1
ATOM 685 N N . TRP A 1 83 ? 7.986 -9.268 -18.819 1.00 71.00 83 TRP A N 1
ATOM 686 C CA . TRP A 1 83 ? 9.142 -8.377 -18.713 1.00 71.00 83 TRP A CA 1
ATOM 687 C C . TRP A 1 83 ? 10.112 -8.500 -19.895 1.00 71.00 83 TRP A C 1
ATOM 689 O O . TRP A 1 83 ? 11.103 -7.772 -19.931 1.00 71.00 83 TRP A O 1
ATOM 699 N N . SER A 1 84 ? 9.846 -9.378 -20.870 1.00 76.12 84 SER A N 1
ATOM 700 C CA . SER A 1 84 ? 10.768 -9.656 -21.983 1.00 76.12 84 SER A CA 1
ATOM 701 C C . SER A 1 84 ? 11.001 -8.461 -22.914 1.00 76.12 84 SER A C 1
ATOM 703 O O . SER A 1 84 ? 12.031 -8.398 -23.581 1.00 76.12 84 SER A O 1
ATOM 705 N N . ARG A 1 85 ? 10.071 -7.497 -22.947 1.00 68.94 85 ARG A N 1
ATOM 706 C CA . ARG A 1 85 ? 10.100 -6.345 -23.867 1.00 68.94 85 ARG A CA 1
ATOM 707 C C . ARG A 1 85 ? 10.338 -4.986 -23.202 1.00 68.94 85 ARG A C 1
ATOM 709 O O . ARG A 1 85 ? 10.409 -3.987 -23.907 1.00 68.94 85 ARG A O 1
ATOM 716 N N . GLY A 1 86 ? 10.493 -4.941 -21.876 1.00 65.50 86 GLY A N 1
ATOM 717 C CA . GLY A 1 86 ? 10.530 -3.686 -21.118 1.00 65.50 86 GLY A CA 1
ATOM 718 C C . GLY A 1 86 ? 9.153 -3.007 -21.038 1.00 65.50 86 GLY A C 1
ATOM 719 O O . GLY A 1 86 ? 8.436 -2.936 -22.024 1.00 65.50 86 GLY A O 1
ATOM 720 N N . VAL A 1 87 ? 8.786 -2.571 -19.825 1.00 57.62 87 VAL A N 1
ATOM 721 C CA . VAL A 1 87 ? 7.504 -1.969 -19.384 1.00 57.62 87 VAL A CA 1
ATOM 722 C C . VAL A 1 87 ? 6.318 -2.167 -20.346 1.00 57.62 87 VAL A C 1
ATOM 724 O O . VAL A 1 87 ? 5.960 -1.269 -21.106 1.00 57.62 87 VAL A O 1
ATOM 727 N N . ILE A 1 88 ? 5.657 -3.327 -20.264 1.00 52.62 88 ILE A N 1
ATOM 728 C CA . ILE A 1 88 ? 4.343 -3.543 -20.886 1.00 52.62 88 ILE A CA 1
ATOM 729 C C . ILE A 1 88 ? 3.345 -3.972 -19.809 1.00 52.62 88 ILE A C 1
ATOM 731 O O . ILE A 1 88 ? 3.652 -4.769 -18.924 1.00 52.62 88 ILE A O 1
ATOM 735 N N . MET A 1 89 ? 2.156 -3.373 -19.884 1.00 52.53 89 MET A N 1
ATOM 736 C CA . MET A 1 89 ? 1.048 -3.494 -18.940 1.00 52.53 89 MET A CA 1
ATOM 737 C C . MET A 1 89 ? 0.668 -4.950 -18.639 1.00 52.53 89 MET A C 1
ATOM 739 O O . MET A 1 89 ? 0.619 -5.798 -19.532 1.00 52.53 89 MET A O 1
ATOM 743 N N . ALA A 1 90 ? 0.345 -5.213 -17.372 1.00 54.44 90 ALA A N 1
ATOM 744 C CA . ALA A 1 90 ? -0.157 -6.499 -16.912 1.00 54.44 90 ALA A CA 1
ATOM 745 C C . ALA A 1 90 ? -1.480 -6.846 -17.623 1.00 54.44 90 ALA A C 1
ATOM 747 O O . ALA A 1 90 ? -2.388 -6.017 -17.685 1.00 54.44 90 ALA A O 1
ATOM 748 N N . LYS A 1 91 ? -1.609 -8.069 -18.152 1.00 52.38 91 LYS A N 1
ATOM 749 C CA . LYS A 1 91 ? -2.881 -8.566 -18.709 1.00 52.38 91 LYS A CA 1
ATOM 750 C C . LYS A 1 91 ? -3.702 -9.225 -17.593 1.00 52.38 91 LYS A C 1
ATOM 752 O O . LYS A 1 91 ? -3.158 -10.032 -16.836 1.00 52.38 91 LYS A O 1
ATOM 757 N N . SER A 1 92 ? -4.992 -8.892 -17.483 1.00 48.88 92 SER A N 1
ATOM 758 C CA . SER A 1 92 ? -5.916 -9.420 -16.462 1.00 48.88 92 SER A CA 1
ATOM 759 C C . SER A 1 92 ? -6.990 -10.349 -17.047 1.00 48.88 92 SER A C 1
ATOM 761 O O . SER A 1 92 ? -7.342 -10.264 -18.224 1.00 48.88 92 SER A O 1
ATOM 763 N N . ARG A 1 93 ? -7.504 -11.264 -16.212 1.00 41.50 93 ARG A N 1
ATOM 764 C CA . ARG A 1 93 ? -8.755 -12.015 -16.443 1.00 41.50 93 ARG A CA 1
ATOM 765 C C . ARG A 1 93 ? -9.947 -11.171 -15.947 1.00 41.50 93 ARG A C 1
ATOM 767 O O . ARG A 1 93 ? -9.732 -10.354 -15.054 1.00 41.50 93 ARG A O 1
ATOM 774 N N . PRO A 1 94 ? -11.178 -11.344 -16.472 1.00 37.19 94 PRO A N 1
ATOM 775 C CA . PRO A 1 94 ? -12.341 -10.553 -16.061 1.00 37.19 94 PRO A CA 1
ATOM 776 C C . PRO A 1 94 ? -12.805 -10.956 -14.652 1.00 37.19 94 PRO A C 1
ATOM 778 O O . PRO A 1 94 ? -13.696 -11.780 -14.476 1.00 37.19 94 PRO A O 1
ATOM 781 N N . GLN A 1 95 ? -12.160 -10.390 -13.642 1.00 37.62 95 GLN A N 1
ATOM 782 C CA . GLN A 1 95 ? -12.641 -10.293 -12.266 1.00 37.62 95 GLN A CA 1
ATOM 783 C C . GLN A 1 95 ? -12.442 -8.843 -11.818 1.00 37.62 95 GLN A C 1
ATOM 785 O O . GLN A 1 95 ? -11.717 -8.092 -12.469 1.00 37.62 95 GLN A O 1
ATOM 790 N N . LEU A 1 96 ? -13.159 -8.421 -10.778 1.00 36.69 96 LEU A N 1
ATOM 791 C CA . LEU A 1 96 ? -13.270 -7.025 -10.357 1.00 36.69 96 LEU A CA 1
ATOM 792 C C . LEU A 1 96 ? -11.899 -6.469 -9.912 1.00 36.69 96 LEU A C 1
ATOM 794 O O . LEU A 1 96 ? -11.512 -6.573 -8.753 1.00 36.69 96 LEU A O 1
ATOM 798 N N . VAL A 1 97 ? -11.140 -5.899 -10.847 1.00 47.19 97 VAL A N 1
ATOM 799 C CA . VAL A 1 97 ? -9.881 -5.201 -10.568 1.00 47.19 97 VAL A CA 1
ATOM 800 C C . VAL A 1 97 ? -10.232 -3.788 -10.119 1.00 47.19 97 VAL A C 1
ATOM 802 O O . VAL A 1 97 ? -10.855 -3.039 -10.871 1.00 47.19 97 VAL A O 1
ATOM 805 N N . PHE A 1 98 ? -9.849 -3.410 -8.899 1.00 45.38 98 PHE A N 1
ATOM 806 C CA . PHE A 1 98 ? -10.007 -2.030 -8.450 1.00 45.38 98 PHE A CA 1
ATOM 807 C C . PHE A 1 98 ? -8.972 -1.154 -9.159 1.00 45.38 98 PHE A C 1
ATOM 809 O O . PHE A 1 98 ? -7.766 -1.305 -8.974 1.00 45.38 98 PHE A O 1
ATOM 816 N N . PHE A 1 99 ? -9.454 -0.232 -9.989 1.00 39.84 99 PHE A N 1
ATOM 817 C CA . PHE A 1 99 ? -8.628 0.780 -10.631 1.00 39.84 99 PHE A CA 1
ATOM 818 C C . PHE A 1 99 ? -8.466 1.950 -9.665 1.00 39.84 99 PHE A C 1
ATOM 820 O O . PHE A 1 99 ? -9.392 2.736 -9.477 1.00 39.84 99 PHE A O 1
ATOM 827 N N . LEU A 1 100 ? -7.280 2.111 -9.080 1.00 38.34 100 LEU A N 1
ATOM 828 C CA . LEU A 1 100 ? -6.889 3.395 -8.498 1.00 38.34 100 LEU A CA 1
ATOM 829 C C . LEU A 1 100 ? -6.446 4.330 -9.636 1.00 38.34 100 LEU A C 1
ATOM 831 O O . LEU A 1 100 ? -5.267 4.652 -9.770 1.00 38.34 100 LEU A O 1
ATOM 835 N N . GLN A 1 101 ? -7.378 4.729 -10.507 1.00 25.77 101 GLN A N 1
ATOM 836 C CA . GLN A 1 101 ? -7.186 5.943 -11.303 1.00 25.77 101 GLN A CA 1
ATOM 837 C C . GLN A 1 101 ? -7.573 7.145 -10.437 1.00 25.77 101 GLN A C 1
ATOM 839 O O . GLN A 1 101 ? -8.482 7.053 -9.620 1.00 25.77 101 GLN A O 1
ATOM 844 N N . GLY A 1 102 ? -6.794 8.222 -10.562 1.00 32.25 102 GLY A N 1
ATOM 845 C CA . GLY A 1 102 ? -6.737 9.354 -9.640 1.00 32.25 102 GLY A CA 1
ATOM 846 C C . GLY A 1 102 ? -8.067 9.785 -9.021 1.00 32.25 102 GLY A C 1
ATOM 847 O O . GLY A 1 102 ? -9.022 10.047 -9.734 1.00 32.25 102 GLY A O 1
ATOM 848 N N . SER A 1 103 ? -8.022 9.939 -7.694 1.00 36.84 103 SER A N 1
ATOM 849 C CA . SER A 1 103 ? -8.922 10.718 -6.839 1.00 36.84 103 SER A CA 1
ATOM 850 C C . SER A 1 103 ? -10.423 10.395 -6.913 1.00 36.84 103 SER A C 1
ATOM 852 O O . SER A 1 103 ? -11.081 10.609 -7.919 1.00 36.84 103 SER A O 1
ATOM 854 N N . PHE A 1 104 ? -10.970 10.063 -5.738 1.00 26.84 104 PHE A N 1
ATOM 855 C CA . PHE A 1 104 ? -12.396 9.951 -5.397 1.00 26.84 104 PHE A CA 1
ATOM 856 C C . PHE A 1 104 ? -13.058 8.586 -5.670 1.00 26.84 104 PHE A C 1
ATOM 858 O O . PHE A 1 104 ? -13.536 8.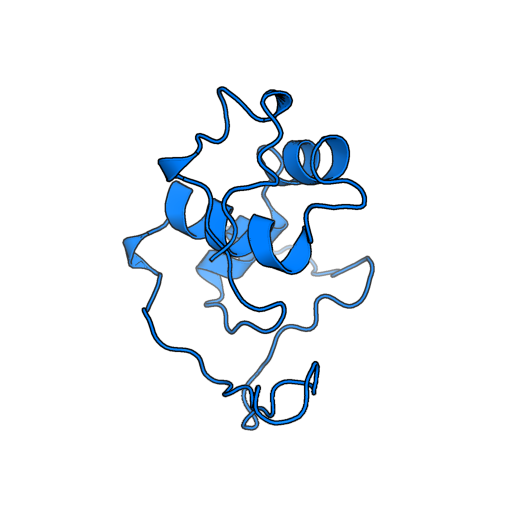294 -6.761 1.00 26.84 104 PHE A O 1
ATOM 865 N N . ILE A 1 105 ? -13.165 7.768 -4.614 1.00 34.78 105 ILE A N 1
ATOM 866 C CA . ILE A 1 105 ? -14.138 6.670 -4.532 1.00 34.78 105 ILE A CA 1
ATOM 867 C C . ILE A 1 105 ? -15.199 7.109 -3.523 1.00 34.78 105 ILE A C 1
ATOM 869 O O . ILE A 1 105 ? -14.945 7.184 -2.323 1.00 34.78 105 ILE A O 1
ATOM 873 N N . GLN A 1 106 ? -16.376 7.457 -4.032 1.00 24.81 106 GLN A N 1
ATOM 874 C CA . GLN A 1 106 ? -17.535 7.850 -3.242 1.00 24.81 106 GLN A CA 1
ATOM 875 C C . GLN A 1 106 ? -18.357 6.596 -2.937 1.00 24.81 106 GLN A C 1
ATOM 877 O O . GLN A 1 106 ? -18.873 5.965 -3.856 1.00 24.81 106 GLN A O 1
ATOM 882 N N . THR A 1 107 ? -18.509 6.229 -1.664 1.00 29.83 107 THR A N 1
ATOM 883 C CA . THR A 1 107 ? -19.504 5.225 -1.260 1.00 29.83 107 THR A CA 1
ATOM 884 C C . THR A 1 107 ? -20.242 5.677 -0.011 1.00 29.83 107 THR A C 1
ATOM 886 O O . THR A 1 107 ? -19.642 5.903 1.038 1.00 29.83 107 THR A O 1
ATOM 889 N N . HIS A 1 108 ? -21.559 5.819 -0.175 1.00 23.70 108 HIS A N 1
ATOM 890 C CA . HIS A 1 108 ? -22.540 6.107 0.861 1.00 23.70 108 HIS A CA 1
ATOM 891 C C . HIS A 1 108 ? -22.448 5.105 2.019 1.00 23.70 108 HIS A C 1
ATOM 893 O O . HIS A 1 108 ? -22.375 3.893 1.817 1.00 23.70 108 HIS A O 1
ATOM 899 N N . TYR A 1 109 ? -22.479 5.658 3.230 1.00 27.62 109 TYR A N 1
ATOM 900 C CA . TYR A 1 109 ? -22.543 4.954 4.503 1.00 27.62 109 TYR A CA 1
ATOM 901 C C . TYR A 1 109 ? -23.899 4.267 4.693 1.00 27.62 109 TYR A C 1
ATOM 903 O O . TYR A 1 109 ? -24.934 4.894 4.500 1.00 27.62 109 TYR A O 1
ATOM 911 N N . ASN A 1 110 ? -23.874 3.033 5.192 1.00 25.38 110 ASN A N 1
ATOM 912 C CA . ASN A 1 110 ? -24.833 2.552 6.183 1.00 25.38 110 ASN A CA 1
ATOM 913 C C . ASN A 1 110 ? -24.015 1.845 7.274 1.00 25.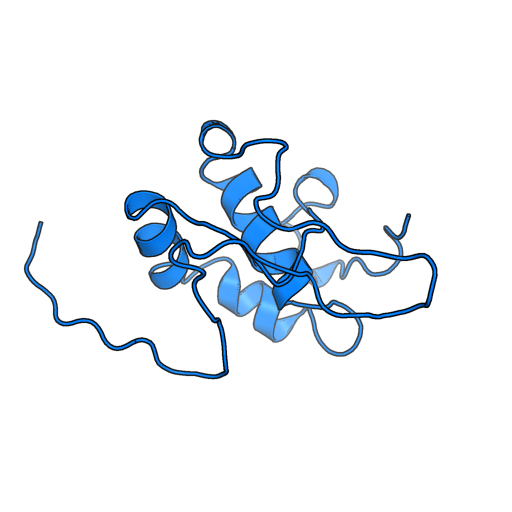38 110 ASN A C 1
ATOM 915 O O . ASN A 1 110 ? -23.128 1.050 6.964 1.00 25.38 110 ASN A O 1
ATOM 919 N N . HIS A 1 111 ? -24.247 2.266 8.519 1.00 27.91 111 HIS A N 1
ATOM 920 C CA . HIS A 1 111 ? -23.504 1.922 9.734 1.00 27.91 111 HIS A CA 1
ATOM 921 C C . HIS A 1 111 ? -23.362 0.407 9.980 1.00 27.91 111 HIS A C 1
ATOM 923 O O . HIS A 1 111 ? -24.277 -0.360 9.683 1.00 27.91 111 HIS A O 1
ATOM 929 N N . CYS A 1 112 ? -22.210 0.031 10.551 1.00 31.22 112 CYS A N 1
ATOM 930 C CA . CYS A 1 112 ? -22.024 -1.181 11.357 1.00 31.22 112 CYS A CA 1
ATOM 931 C C . CYS A 1 112 ? -22.691 -1.012 12.724 1.00 31.22 112 CYS A C 1
ATOM 933 O O . CYS A 1 112 ? -22.669 0.133 13.231 1.00 31.22 112 CYS A O 1
#

pLDDT: mean 70.65, std 20.44, range [23.7, 93.19]